Protein AF-A0A538CJ94-F1 (afdb_monomer)

Solvent-accessible surface area (backbone atoms only — not comparable to full-atom values): 4391 Å² total; per-residue (Å²): 99,44,80,47,75,57,95,82,35,31,38,34,44,29,35,18,31,42,79,56,58,92,85,45,76,93,54,80,71,41,70,73,86,54,67,77,52,52,81,40,35,89,35,41,70,29,39,46,72,88,56,91,50,51,64,27,46,57,28,43,75,56,52,48,64,65,42,31,90,91,44,62,53,56,109

Sequence (75 aa):
MTVVEYDGRIVVVDVGLRFPTAEMVGIDLVLPDFSYLRERADDIEGIVVTHGHEDHLGALPFIVRQLGKDNVPPI

Mean predicted aligned error: 2.58 Å

pLDDT: mean 95.66, std 4.32, range [73.56, 98.5]

Nearest PDB structures (foldseek):
  6k6w-assembly2_B  TM=9.669E-01  e=1.018E-05  Staphylococcus epidermidis ATCC 12228
  7wnt-assembly1_A  TM=9.737E-01  e=1.639E-05  Mycobacterium tuberculosis H37Rv
  4xww-assembly1_B  TM=9.385E-01  e=1.531E-05  Deinococcus radiodurans
  3bk1-assembly1_A  TM=9.701E-01  e=1.029E-04  Thermus thermophilus HB27
  3t3o-assembly1_A  TM=9.725E-01  e=1.101E-04  Thermus thermophilus HB27

Secondary structure (DSSP, 8-state):
-EEEEETTEEEEE----BPPPTTSTT---BPPP-HHHHTTGGGEEEEE---SSHHHHTTHHHHHHHH-TT-----

Structure (mmCIF, N/CA/C/O backbone):
data_AF-A0A538CJ94-F1
#
_entry.id   AF-A0A538CJ94-F1
#
loop_
_atom_site.group_PDB
_atom_site.id
_atom_site.type_symbol
_atom_site.label_atom_id
_atom_site.label_alt_id
_atom_site.label_comp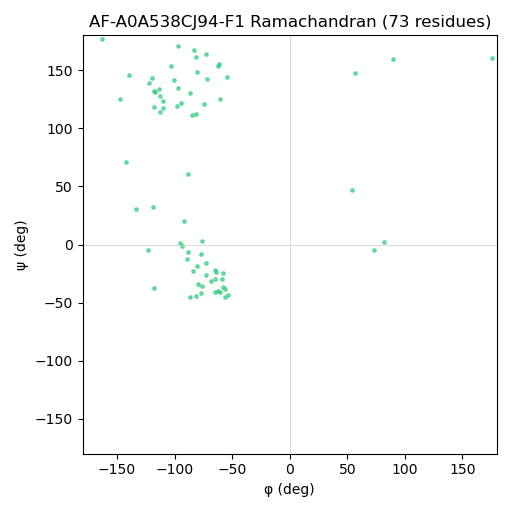_id
_atom_site.label_asym_id
_atom_site.label_entity_id
_atom_site.label_seq_id
_atom_site.pdbx_PDB_ins_code
_atom_site.Cartn_x
_atom_site.Cartn_y
_atom_site.Cartn_z
_atom_site.occupancy
_atom_site.B_iso_or_equiv
_atom_site.auth_seq_id
_atom_site.auth_comp_id
_atom_site.auth_asym_id
_atom_site.auth_atom_id
_atom_site.pdbx_PDB_model_num
ATOM 1 N N . MET A 1 1 ? -4.503 -1.012 -6.017 1.00 96.19 1 MET A N 1
ATOM 2 C CA . MET A 1 1 ? -5.100 -0.684 -4.711 1.00 96.19 1 MET A CA 1
ATOM 3 C C . MET A 1 1 ? -6.459 -0.076 -4.943 1.00 96.19 1 MET A C 1
ATOM 5 O O . MET A 1 1 ? -6.545 0.937 -5.630 1.00 96.19 1 MET A O 1
ATOM 9 N N . THR A 1 2 ? -7.486 -0.702 -4.384 1.00 98.19 2 THR A N 1
ATOM 10 C CA . THR A 1 2 ? -8.864 -0.210 -4.409 1.00 98.19 2 THR A CA 1
ATOM 11 C C . THR A 1 2 ? -9.349 -0.057 -2.976 1.00 98.19 2 THR A C 1
ATOM 13 O O . THR A 1 2 ? -9.075 -0.911 -2.140 1.00 98.19 2 THR A O 1
ATOM 16 N N . VAL A 1 3 ? -10.067 1.024 -2.689 1.00 98.06 3 VAL A N 1
ATOM 17 C CA . VAL A 1 3 ? -10.654 1.287 -1.372 1.00 98.06 3 VAL A CA 1
ATOM 18 C C . VAL A 1 3 ? -12.168 1.211 -1.502 1.00 98.06 3 VAL A C 1
ATOM 20 O O . VAL A 1 3 ? -12.747 1.869 -2.367 1.00 98.06 3 VAL A O 1
ATOM 23 N N . VAL A 1 4 ? -12.798 0.406 -0.652 1.00 98.38 4 VAL A N 1
ATOM 24 C CA . VAL A 1 4 ? -14.250 0.342 -0.501 1.00 98.38 4 VAL A CA 1
ATOM 25 C C . VAL A 1 4 ? -14.596 0.943 0.852 1.00 98.38 4 VAL A C 1
ATOM 27 O O . VAL A 1 4 ? -14.174 0.434 1.887 1.00 98.38 4 VAL A O 1
ATOM 30 N N . GLU A 1 5 ? -15.358 2.030 0.831 1.00 98.19 5 GLU A N 1
ATOM 31 C CA . GLU A 1 5 ? -15.807 2.728 2.031 1.00 98.19 5 GLU A CA 1
ATOM 32 C C . GLU A 1 5 ? -17.325 2.603 2.185 1.00 98.19 5 GLU A C 1
ATOM 34 O O . GLU A 1 5 ? -18.079 2.830 1.235 1.00 98.19 5 GLU A O 1
ATOM 39 N N . TYR A 1 6 ? -17.773 2.274 3.397 1.00 98.19 6 TYR A N 1
ATOM 40 C CA . TYR A 1 6 ? -19.183 2.279 3.767 1.00 98.19 6 TYR A CA 1
ATOM 41 C C . TYR A 1 6 ? -19.338 2.651 5.242 1.00 98.19 6 TYR A C 1
ATOM 43 O O . TYR A 1 6 ? -18.762 1.998 6.106 1.00 98.19 6 TYR A O 1
ATOM 51 N N . ASP A 1 7 ? -20.146 3.676 5.532 1.00 97.81 7 ASP A N 1
ATOM 52 C CA . ASP A 1 7 ? -20.469 4.083 6.910 1.00 97.81 7 ASP A CA 1
ATOM 53 C C . ASP A 1 7 ? -19.213 4.345 7.769 1.00 97.81 7 ASP A C 1
ATOM 55 O O . ASP A 1 7 ? -19.060 3.819 8.869 1.00 97.81 7 ASP A O 1
ATOM 59 N N . GLY A 1 8 ? -18.255 5.093 7.207 1.00 97.38 8 GLY A N 1
ATOM 60 C CA . GLY A 1 8 ? -16.990 5.436 7.865 1.00 97.38 8 GLY A CA 1
ATOM 61 C C . GLY A 1 8 ? -15.980 4.292 7.980 1.00 97.38 8 GLY A C 1
ATOM 62 O O . GLY A 1 8 ? -14.860 4.545 8.399 1.00 97.38 8 GLY A O 1
ATOM 63 N N . ARG A 1 9 ? -16.331 3.069 7.570 1.00 98.19 9 ARG A N 1
ATOM 64 C CA . ARG A 1 9 ? -15.468 1.884 7.628 1.00 98.19 9 ARG A CA 1
ATOM 65 C C . ARG A 1 9 ? -14.843 1.590 6.276 1.00 98.19 9 ARG A C 1
ATOM 67 O O . ARG A 1 9 ? -15.499 1.727 5.239 1.00 98.19 9 ARG A O 1
ATOM 74 N N . ILE A 1 10 ? -13.587 1.162 6.291 1.00 98.44 10 ILE A N 1
ATOM 75 C CA . ILE A 1 10 ? -12.775 0.953 5.096 1.00 98.44 10 ILE A CA 1
ATOM 76 C C . ILE A 1 10 ? -12.376 -0.516 4.967 1.00 98.44 10 ILE A C 1
ATOM 78 O O . ILE A 1 10 ? -11.831 -1.114 5.891 1.00 98.44 10 ILE A O 1
ATOM 82 N N . VAL A 1 11 ? -12.555 -1.069 3.768 1.00 98.31 11 VAL A N 1
ATOM 83 C CA . VAL A 1 11 ? -11.877 -2.291 3.324 1.00 98.31 11 VAL A CA 1
ATOM 84 C C . VAL A 1 11 ? -10.992 -1.953 2.132 1.00 98.31 11 VAL A C 1
ATOM 86 O O . VAL A 1 11 ? -11.4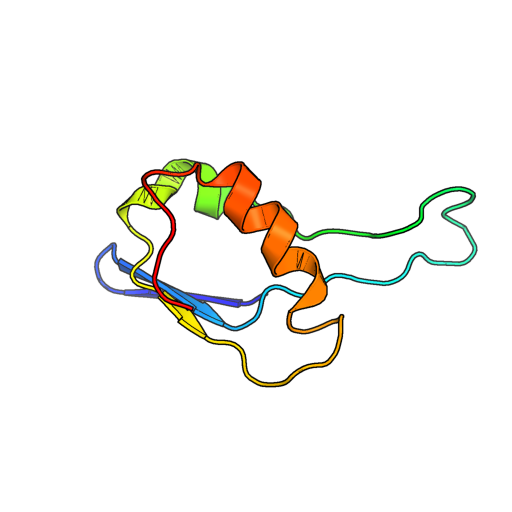31 -1.318 1.170 1.00 98.31 11 VAL A O 1
ATOM 89 N N . VAL A 1 12 ? -9.739 -2.394 2.179 1.00 98.25 12 VAL A N 1
ATOM 90 C CA . VAL A 1 12 ? -8.804 -2.268 1.056 1.00 98.25 12 VAL A CA 1
ATOM 91 C C . VAL A 1 12 ? -8.800 -3.573 0.269 1.00 98.25 12 VAL A C 1
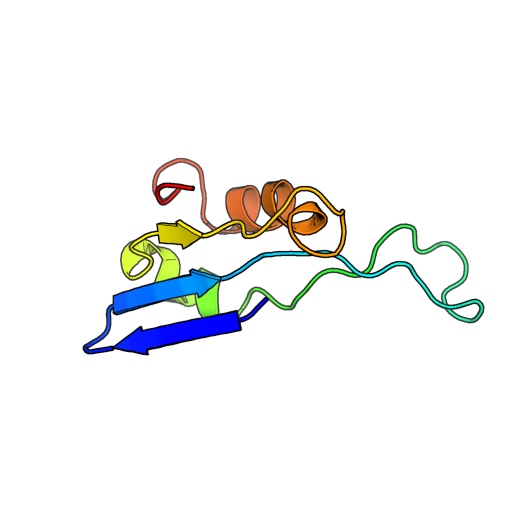ATOM 93 O O . VAL A 1 12 ? -8.719 -4.645 0.856 1.00 98.25 12 VAL A O 1
ATOM 96 N N . VAL A 1 13 ? -8.869 -3.499 -1.057 1.00 98.50 13 VAL A N 1
ATOM 97 C CA . VAL A 1 13 ? -8.703 -4.649 -1.954 1.00 98.50 13 VAL A CA 1
ATOM 98 C C . VAL A 1 13 ? -7.419 -4.456 -2.745 1.00 98.50 13 VAL A C 1
ATOM 100 O O . VAL A 1 13 ? -7.317 -3.529 -3.558 1.00 98.50 13 VAL A O 1
ATOM 103 N N . ASP A 1 14 ? -6.464 -5.346 -2.491 1.00 98.38 14 ASP A N 1
ATOM 104 C CA . ASP A 1 14 ? -5.092 -5.338 -2.986 1.00 98.38 14 ASP A CA 1
ATOM 105 C C . ASP A 1 14 ? -4.298 -4.063 -2.660 1.00 98.38 14 ASP A C 1
ATOM 107 O O . ASP A 1 14 ? -4.783 -2.932 -2.640 1.00 98.38 14 ASP A O 1
ATOM 111 N N . VAL A 1 15 ? -2.998 -4.229 -2.473 1.00 97.75 15 VAL A N 1
ATOM 112 C CA . VAL A 1 15 ? -2.044 -3.136 -2.286 1.00 97.75 15 VAL A CA 1
ATOM 113 C C . VAL A 1 15 ? -0.749 -3.495 -3.001 1.00 97.75 15 VAL A C 1
ATOM 115 O O . VAL A 1 15 ? 0.280 -3.839 -2.425 1.00 97.75 15 VAL A O 1
ATOM 118 N N . GLY A 1 16 ? -0.841 -3.463 -4.323 1.00 97.81 16 GLY A N 1
ATOM 119 C CA . GLY A 1 16 ? 0.269 -3.731 -5.217 1.00 97.81 16 GLY A CA 1
ATOM 120 C C . GLY A 1 16 ? 1.206 -2.560 -5.432 1.00 97.81 16 GLY A C 1
ATOM 121 O O . GLY A 1 16 ? 0.852 -1.398 -5.216 1.00 97.81 16 GLY A O 1
ATOM 122 N N . LEU A 1 17 ? 2.395 -2.896 -5.917 1.00 97.50 17 LEU A N 1
ATOM 123 C CA . LEU A 1 17 ? 3.342 -1.941 -6.481 1.00 97.50 17 LEU A CA 1
ATOM 124 C C . LEU A 1 17 ? 3.227 -1.905 -8.007 1.00 97.50 17 LEU A C 1
ATOM 126 O O . LEU A 1 17 ? 2.584 -2.747 -8.627 1.00 97.50 17 LEU A O 1
ATOM 130 N N . ARG A 1 18 ? 3.902 -0.945 -8.629 1.00 97.31 18 ARG A N 1
ATOM 131 C CA . ARG A 1 18 ? 4.151 -0.946 -10.068 1.00 97.31 18 ARG A CA 1
ATOM 132 C C . ARG A 1 18 ? 5.656 -0.967 -10.320 1.00 97.31 18 ARG A C 1
ATOM 134 O O . ARG A 1 18 ? 6.419 -0.307 -9.614 1.00 97.31 18 ARG A O 1
ATOM 141 N N . PHE A 1 19 ? 6.073 -1.684 -11.360 1.00 96.94 19 PHE A N 1
ATOM 142 C CA . PHE A 1 19 ? 7.437 -1.588 -11.869 1.00 96.94 19 PHE A CA 1
ATOM 143 C C . PHE A 1 19 ? 7.677 -0.244 -12.591 1.00 96.94 19 PHE A C 1
ATOM 145 O O . PHE A 1 19 ? 6.780 0.266 -13.276 1.00 96.94 19 PHE A O 1
ATOM 152 N N . PRO A 1 20 ? 8.872 0.347 -12.443 1.00 97.31 20 PRO A N 1
ATOM 153 C CA . PRO A 1 20 ? 9.243 1.616 -13.067 1.00 97.31 20 PRO A CA 1
ATOM 154 C C . PRO A 1 20 ? 9.217 1.536 -14.601 1.00 97.31 20 PRO A C 1
ATOM 156 O O . PRO A 1 20 ? 9.410 0.474 -15.195 1.00 97.31 20 PRO A O 1
ATOM 159 N N . THR A 1 21 ? 8.995 2.673 -15.264 1.00 97.25 21 THR A N 1
ATOM 160 C CA . THR A 1 21 ? 9.176 2.783 -16.722 1.00 97.25 21 THR A CA 1
ATOM 161 C C . THR A 1 21 ? 10.641 3.046 -17.072 1.00 97.25 21 THR A C 1
ATOM 163 O O . THR A 1 21 ? 11.440 3.413 -16.215 1.00 97.25 21 THR A O 1
ATOM 166 N N . ALA A 1 22 ? 10.996 2.915 -18.354 1.00 97.06 22 ALA A N 1
ATOM 167 C CA . ALA A 1 22 ? 12.360 3.158 -18.840 1.00 97.06 22 ALA A CA 1
ATOM 168 C C . ALA A 1 22 ? 12.886 4.582 -18.552 1.00 97.06 22 ALA A C 1
ATOM 170 O O . ALA A 1 22 ? 14.093 4.791 -18.477 1.00 97.06 22 ALA A O 1
ATOM 171 N N . GLU A 1 23 ? 11.990 5.556 -18.381 1.00 97.88 23 GLU A N 1
ATOM 172 C CA . GLU A 1 23 ? 12.323 6.953 -1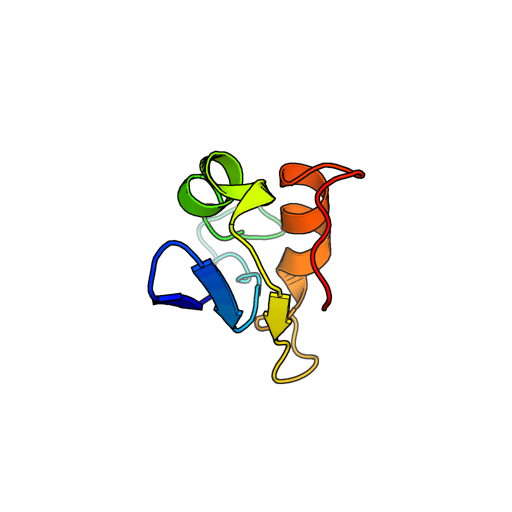8.075 1.00 97.88 23 GLU A CA 1
ATOM 173 C C . GLU A 1 23 ? 12.639 7.176 -16.584 1.00 97.88 23 GLU A C 1
ATOM 175 O O . GLU A 1 23 ? 13.278 8.163 -16.223 1.00 97.88 23 GLU A O 1
ATOM 180 N N . MET A 1 24 ? 12.228 6.256 -15.706 1.00 97.56 24 MET A N 1
ATOM 181 C CA . MET A 1 24 ? 12.412 6.344 -14.253 1.00 9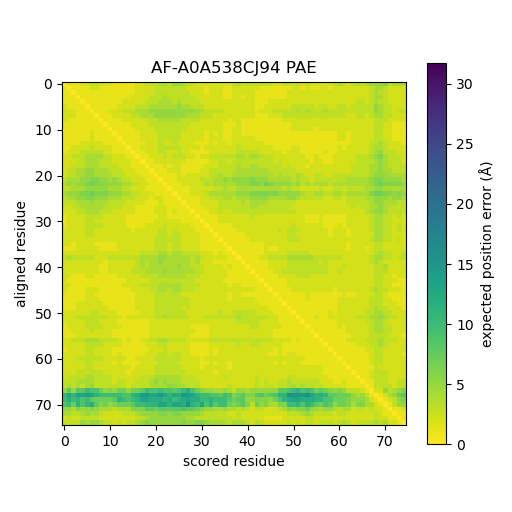7.56 24 MET A CA 1
ATOM 182 C C . MET A 1 24 ? 13.764 5.745 -13.837 1.00 97.56 24 MET A C 1
ATOM 184 O O . MET A 1 24 ? 13.836 4.768 -13.092 1.00 97.56 24 MET A O 1
ATOM 188 N N . VAL A 1 25 ? 14.853 6.320 -14.351 1.00 97.25 25 VAL A N 1
ATOM 189 C CA . VAL A 1 25 ? 16.216 5.813 -14.134 1.00 97.25 25 VAL A CA 1
ATOM 190 C C . VAL A 1 25 ? 16.575 5.812 -12.644 1.00 97.25 25 VAL A C 1
ATOM 192 O O . VAL A 1 25 ? 16.511 6.844 -11.980 1.00 97.25 25 VAL A O 1
ATOM 195 N N . GLY A 1 26 ? 16.993 4.649 -12.132 1.00 97.44 26 GLY A N 1
ATOM 196 C CA . GLY A 1 26 ? 17.419 4.464 -10.740 1.00 97.44 26 GLY A CA 1
ATOM 197 C C . GLY A 1 26 ? 16.284 4.262 -9.730 1.00 97.44 26 GLY A C 1
ATOM 198 O O . GLY A 1 26 ? 16.564 4.134 -8.543 1.00 97.44 26 GLY A O 1
ATOM 199 N N . ILE A 1 27 ? 15.023 4.230 -10.174 1.00 97.81 27 ILE A N 1
ATOM 200 C CA . ILE A 1 27 ? 13.880 3.865 -9.331 1.00 97.81 27 ILE A CA 1
ATOM 201 C C . ILE A 1 27 ? 13.705 2.348 -9.362 1.00 97.81 27 ILE A C 1
ATOM 203 O O . ILE A 1 27 ? 13.643 1.775 -10.443 1.00 97.81 27 ILE A O 1
ATOM 207 N N . ASP A 1 28 ? 13.575 1.713 -8.195 1.00 96.56 28 ASP A N 1
ATOM 208 C CA . ASP A 1 28 ? 13.322 0.269 -8.099 1.00 96.56 28 ASP A CA 1
ATOM 209 C C . ASP A 1 28 ? 11.825 -0.063 -8.164 1.00 96.56 28 ASP A C 1
ATOM 211 O O . ASP A 1 28 ? 11.415 -0.976 -8.876 1.00 96.56 28 ASP A O 1
ATOM 215 N N . LEU A 1 29 ? 10.999 0.686 -7.424 1.00 97.38 29 LEU A N 1
ATOM 216 C CA . LEU A 1 29 ? 9.571 0.420 -7.233 1.00 97.38 29 LEU A CA 1
ATOM 217 C C . LEU A 1 29 ? 8.760 1.720 -7.260 1.00 97.38 29 LEU A C 1
ATOM 219 O O . LEU A 1 29 ? 9.202 2.748 -6.746 1.00 97.38 29 LEU A O 1
ATOM 223 N N . VAL A 1 30 ? 7.535 1.653 -7.782 1.00 97.56 30 VAL A N 1
ATOM 224 C CA . VAL A 1 30 ? 6.535 2.725 -7.690 1.00 97.56 30 VAL A CA 1
ATOM 225 C C . VAL A 1 30 ? 5.409 2.267 -6.765 1.00 97.56 30 VAL A C 1
ATOM 227 O O . VAL A 1 30 ? 4.796 1.225 -6.995 1.00 97.56 30 VAL A O 1
ATOM 230 N N . LEU A 1 31 ? 5.143 3.039 -5.711 1.00 97.44 31 LEU A N 1
ATOM 231 C CA . LEU A 1 31 ? 4.145 2.713 -4.688 1.00 97.44 31 LEU A CA 1
ATOM 232 C C . LEU A 1 31 ? 2.860 3.541 -4.868 1.00 97.44 31 LEU A C 1
ATOM 234 O O . LEU A 1 31 ? 2.929 4.652 -5.401 1.00 97.44 31 LEU A O 1
ATOM 238 N N . PRO A 1 32 ? 1.699 3.038 -4.408 1.00 96.44 32 PRO A N 1
ATOM 239 C CA . PRO A 1 32 ? 0.490 3.844 -4.279 1.00 96.44 32 PRO A CA 1
ATOM 240 C C . PRO A 1 32 ? 0.683 5.006 -3.298 1.00 96.44 32 PRO A C 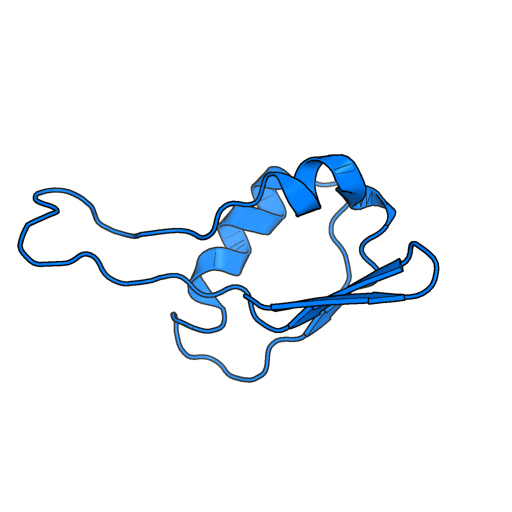1
ATOM 242 O O . PRO A 1 32 ? 1.484 4.923 -2.366 1.00 96.44 32 PRO A O 1
ATOM 245 N N . ASP A 1 33 ? -0.104 6.067 -3.468 1.00 95.44 33 ASP A N 1
ATOM 246 C CA . ASP A 1 33 ? -0.235 7.099 -2.441 1.00 95.44 33 ASP A CA 1
ATOM 247 C C . ASP A 1 33 ? -1.099 6.577 -1.284 1.00 95.44 33 ASP A C 1
ATOM 249 O O . ASP A 1 33 ? -2.258 6.203 -1.472 1.00 95.44 33 ASP A O 1
ATOM 253 N N . PHE A 1 34 ? -0.525 6.554 -0.083 1.00 95.44 34 PHE A N 1
ATOM 254 C CA . PHE A 1 34 ? -1.190 6.079 1.130 1.00 95.44 34 PHE A CA 1
ATOM 255 C C . PHE A 1 34 ? -1.832 7.198 1.953 1.00 95.44 34 PHE A C 1
ATOM 257 O O . PHE A 1 34 ? -2.386 6.910 3.012 1.00 95.44 34 PHE A O 1
ATOM 264 N N . SER A 1 35 ? -1.767 8.458 1.509 1.00 95.00 35 SER A N 1
ATOM 265 C CA . SER A 1 35 ? -2.193 9.616 2.308 1.00 95.00 35 SER A CA 1
ATOM 266 C C . SER A 1 35 ? -3.626 9.481 2.837 1.00 95.00 35 SER A C 1
ATOM 268 O O . SER A 1 35 ? -3.849 9.684 4.028 1.00 95.00 35 SER A O 1
ATOM 270 N N . TYR A 1 36 ? -4.563 9.020 1.998 1.00 95.50 36 TYR A N 1
ATOM 271 C CA . TYR A 1 36 ? -5.961 8.789 2.388 1.00 95.50 36 TYR A CA 1
ATOM 272 C C . TYR A 1 36 ? -6.115 7.751 3.516 1.00 95.50 36 TYR A C 1
ATOM 274 O O . TYR A 1 36 ? -6.915 7.942 4.425 1.00 95.50 36 TYR A O 1
ATOM 282 N N . LEU A 1 37 ? -5.339 6.661 3.479 1.00 95.38 37 LEU A N 1
ATOM 283 C CA . LEU A 1 37 ? -5.421 5.583 4.473 1.00 95.38 37 LEU A CA 1
ATOM 284 C C . LEU A 1 37 ? -4.683 5.943 5.766 1.00 95.38 37 LEU A C 1
ATOM 286 O O . LEU A 1 37 ? -5.122 5.575 6.849 1.00 95.38 37 LEU A O 1
ATOM 290 N N . ARG A 1 38 ? -3.581 6.695 5.673 1.00 92.50 38 ARG A N 1
ATOM 291 C CA . ARG A 1 38 ? -2.774 7.106 6.832 1.00 92.50 38 ARG A CA 1
ATOM 292 C C . ARG A 1 38 ? -3.561 7.977 7.811 1.00 92.50 38 ARG A C 1
ATOM 294 O O . ARG A 1 38 ? -3.402 7.834 9.015 1.00 92.50 38 ARG A O 1
ATOM 301 N N . GLU A 1 39 ? -4.391 8.882 7.301 1.00 92.75 39 GLU A N 1
ATOM 302 C CA . GLU A 1 39 ? -5.215 9.781 8.126 1.00 92.75 39 GLU A CA 1
ATOM 303 C C . GLU A 1 39 ? -6.445 9.083 8.728 1.00 92.75 39 GLU A C 1
ATOM 305 O O . GLU A 1 39 ? -7.123 9.659 9.574 1.00 92.75 39 GLU A O 1
ATOM 310 N N . ARG A 1 40 ? -6.708 7.839 8.312 1.00 94.50 40 ARG A N 1
ATOM 311 C CA . ARG A 1 40 ? -7.882 7.036 8.670 1.00 94.50 40 ARG A CA 1
ATOM 312 C C . ARG A 1 40 ? -7.511 5.613 9.078 1.00 94.50 40 ARG A C 1
ATOM 314 O O . ARG A 1 40 ? -8.262 4.677 8.832 1.00 94.50 40 ARG A O 1
ATOM 321 N N . ALA A 1 41 ? -6.329 5.437 9.664 1.00 93.62 41 ALA A N 1
ATOM 322 C CA . ALA A 1 41 ? -5.799 4.114 9.985 1.00 93.62 41 ALA A CA 1
ATOM 323 C C . ALA A 1 41 ? -6.755 3.296 10.873 1.00 93.62 41 ALA A C 1
ATOM 325 O O . ALA A 1 41 ? -6.920 2.101 10.645 1.00 93.62 41 ALA A O 1
ATOM 326 N N . ASP A 1 42 ? -7.421 3.959 11.822 1.00 94.56 42 ASP A N 1
ATOM 327 C CA . ASP A 1 42 ? -8.355 3.335 12.769 1.00 94.56 42 ASP A CA 1
ATOM 328 C C . ASP A 1 42 ? -9.689 2.913 12.122 1.00 94.56 42 ASP A C 1
ATOM 330 O O . ASP A 1 42 ? -10.421 2.108 12.691 1.00 94.56 42 ASP A O 1
ATOM 334 N N . ASP A 1 43 ? -9.995 3.422 10.924 1.00 96.38 43 ASP A N 1
ATOM 335 C CA . ASP A 1 43 ? -11.218 3.105 10.181 1.00 96.38 43 ASP A CA 1
ATOM 336 C C . ASP A 1 43 ? -11.054 1.865 9.274 1.00 96.38 43 ASP A C 1
ATOM 338 O O . ASP A 1 43 ? -12.014 1.437 8.624 1.00 96.38 43 ASP A O 1
ATOM 342 N N . ILE A 1 44 ? -9.838 1.311 9.159 1.00 97.19 44 ILE A N 1
ATOM 343 C CA . ILE A 1 44 ? -9.530 0.185 8.267 1.00 97.19 44 ILE A CA 1
ATOM 344 C C . ILE A 1 44 ? -9.870 -1.137 8.959 1.00 97.19 44 ILE A C 1
ATOM 346 O O . ILE A 1 44 ? -9.182 -1.584 9.870 1.00 97.19 44 ILE A O 1
ATOM 350 N N . GLU A 1 45 ? -10.895 -1.815 8.454 1.00 97.75 45 GLU A N 1
ATOM 351 C CA . GLU A 1 45 ? -11.391 -3.088 8.987 1.00 97.75 45 GLU A CA 1
ATOM 352 C C . GLU A 1 45 ? -10.608 -4.300 8.453 1.00 97.75 45 GLU A C 1
ATOM 354 O O . GLU A 1 45 ? -10.607 -5.372 9.058 1.00 97.75 45 GLU A O 1
ATOM 359 N N . GLY A 1 46 ? -9.951 -4.161 7.297 1.00 97.31 46 GLY A N 1
ATOM 360 C CA . GLY A 1 46 ? -9.200 -5.251 6.679 1.00 97.31 46 GLY A CA 1
ATOM 361 C C . GLY A 1 46 ? -8.606 -4.919 5.313 1.00 97.31 46 GLY A C 1
ATOM 362 O O . GLY A 1 46 ? -9.047 -3.997 4.618 1.00 97.31 46 GLY A O 1
ATOM 363 N N . ILE A 1 47 ? -7.613 -5.712 4.914 1.00 98.06 47 ILE A N 1
ATOM 364 C CA . ILE A 1 47 ? -7.005 -5.697 3.582 1.00 98.06 47 ILE A CA 1
ATOM 365 C C . ILE A 1 47 ? -7.240 -7.063 2.942 1.00 98.06 47 ILE A C 1
ATOM 367 O O . ILE A 1 47 ? -6.757 -8.063 3.437 1.00 98.06 47 ILE A O 1
ATOM 371 N N . VAL A 1 48 ? -7.949 -7.122 1.821 1.00 98.50 48 VAL A N 1
ATOM 372 C CA . VAL A 1 48 ? -8.178 -8.363 1.076 1.00 98.50 48 VAL A CA 1
ATOM 373 C C . VAL A 1 48 ? -7.130 -8.491 -0.023 1.00 98.50 48 VAL A C 1
ATOM 375 O O . VAL A 1 48 ? -7.053 -7.628 -0.898 1.00 98.50 48 VAL A O 1
ATOM 378 N N . VAL A 1 49 ? -6.360 -9.581 -0.007 1.00 98.19 49 VAL A N 1
ATOM 379 C CA . VAL A 1 49 ? -5.409 -9.926 -1.076 1.00 98.19 49 VAL A CA 1
ATOM 380 C C . VAL A 1 49 ? -6.047 -10.933 -2.029 1.00 98.19 49 VAL A C 1
ATOM 382 O O . VAL A 1 49 ? -6.404 -12.041 -1.630 1.00 98.19 49 VAL A O 1
ATOM 385 N N . THR A 1 50 ? -6.185 -10.565 -3.301 1.00 98.31 50 THR A N 1
ATOM 386 C CA . THR A 1 50 ? -6.830 -11.420 -4.307 1.00 98.31 50 THR A CA 1
ATOM 387 C C . THR A 1 50 ? -5.920 -12.551 -4.780 1.00 98.31 50 THR A C 1
ATOM 389 O O . THR A 1 50 ? -6.382 -13.680 -4.945 1.00 98.31 50 THR A O 1
ATOM 392 N N . HIS A 1 51 ? -4.632 -12.267 -5.003 1.00 98.44 51 HIS A N 1
ATOM 393 C CA . HIS A 1 51 ? -3.606 -13.248 -5.361 1.00 98.44 51 HIS A CA 1
ATOM 394 C C . HIS A 1 51 ? -2.180 -12.707 -5.142 1.00 98.44 51 HIS A C 1
ATOM 396 O O . HIS A 1 51 ? -1.979 -11.562 -4.750 1.00 98.44 51 HIS A O 1
ATOM 402 N N . GLY A 1 52 ? -1.179 -13.561 -5.380 1.00 97.69 52 GLY A N 1
ATOM 403 C CA . GLY A 1 52 ? 0.215 -13.344 -4.984 1.00 97.69 52 GLY A CA 1
ATOM 404 C C . GLY A 1 52 ? 1.138 -12.655 -5.996 1.00 97.69 52 GLY A C 1
ATOM 405 O O . GLY A 1 52 ? 2.346 -12.829 -5.870 1.00 97.69 52 GLY A O 1
ATOM 406 N N . HIS A 1 53 ? 0.632 -11.926 -6.994 1.00 98.44 53 HIS A N 1
ATOM 407 C CA . HIS A 1 53 ? 1.506 -11.137 -7.877 1.00 98.44 53 HIS A CA 1
ATOM 408 C C . HIS A 1 53 ? 1.910 -9.806 -7.230 1.00 98.44 53 HIS A C 1
ATOM 410 O O . HIS A 1 53 ? 1.138 -9.214 -6.472 1.00 98.44 53 HIS A O 1
ATOM 416 N N . GLU A 1 54 ? 3.110 -9.301 -7.528 1.00 98.06 54 GLU A N 1
ATOM 417 C CA . GLU A 1 54 ? 3.649 -8.081 -6.914 1.00 98.06 54 GLU A CA 1
ATOM 418 C C . GLU A 1 54 ? 2.766 -6.842 -7.141 1.00 98.06 54 GLU A C 1
ATOM 420 O O . GLU A 1 54 ? 2.676 -5.969 -6.275 1.00 98.06 54 GLU A O 1
ATOM 425 N N . ASP A 1 55 ? 2.041 -6.778 -8.252 1.00 98.06 55 ASP A N 1
ATOM 426 C CA . ASP A 1 55 ? 1.062 -5.729 -8.543 1.00 98.06 55 ASP A CA 1
ATOM 427 C C . ASP A 1 55 ? -0.268 -5.873 -7.777 1.00 98.06 55 ASP A C 1
ATOM 429 O O . ASP A 1 55 ? -1.143 -5.012 -7.894 1.00 98.06 55 ASP A O 1
ATOM 433 N N . HIS A 1 56 ? -0.377 -6.878 -6.900 1.00 98.31 56 HIS A N 1
ATOM 434 C CA . HIS A 1 56 ? -1.496 -7.089 -5.976 1.00 98.31 56 HIS A CA 1
ATOM 435 C C . HIS A 1 56 ? -1.094 -7.033 -4.492 1.00 98.31 56 HIS A C 1
ATOM 437 O O . HIS A 1 56 ? -1.830 -6.447 -3.700 1.00 98.31 56 HIS A O 1
ATOM 443 N N . LEU A 1 57 ? 0.080 -7.546 -4.098 1.00 97.50 57 LEU A N 1
ATOM 444 C CA . LEU A 1 57 ? 0.539 -7.502 -2.691 1.00 97.50 57 LEU A CA 1
ATOM 445 C C . LEU A 1 57 ? 1.894 -6.819 -2.455 1.00 97.50 57 LEU A C 1
ATOM 447 O O . LEU A 1 57 ? 2.315 -6.665 -1.310 1.00 97.50 57 LEU A O 1
ATOM 451 N N . GLY A 1 58 ? 2.607 -6.412 -3.504 1.00 97.75 58 GLY A N 1
ATOM 452 C CA . GLY A 1 58 ? 3.995 -5.954 -3.391 1.00 97.75 58 GLY A CA 1
ATOM 453 C C . GLY A 1 58 ? 4.183 -4.675 -2.570 1.00 97.75 58 GLY A C 1
ATOM 454 O O . GLY A 1 58 ? 5.265 -4.450 -2.029 1.00 97.75 58 GLY A O 1
ATOM 455 N N . ALA A 1 59 ? 3.141 -3.853 -2.415 1.00 97.81 59 ALA A N 1
ATOM 456 C CA . ALA A 1 59 ? 3.184 -2.657 -1.580 1.00 97.81 59 ALA A CA 1
ATOM 457 C C . ALA A 1 59 ? 2.683 -2.894 -0.135 1.00 97.81 59 ALA A C 1
ATOM 459 O O . ALA A 1 59 ? 2.760 -1.984 0.695 1.00 97.81 59 ALA A O 1
ATOM 460 N N . LEU A 1 60 ? 2.253 -4.116 0.211 1.00 96.31 60 LEU A N 1
ATOM 461 C CA . LEU A 1 60 ? 1.744 -4.478 1.541 1.00 96.31 60 LEU A CA 1
ATOM 462 C C . LEU A 1 60 ? 2.736 -4.175 2.685 1.00 96.31 60 LEU A C 1
ATOM 464 O O . LEU A 1 60 ? 2.338 -3.541 3.664 1.00 96.31 60 LEU A O 1
ATOM 468 N N . PRO A 1 61 ? 4.043 -4.502 2.586 1.00 95.06 61 PRO A N 1
ATOM 469 C CA . PRO A 1 61 ? 4.993 -4.170 3.651 1.00 95.06 61 PRO A CA 1
ATOM 470 C C . PRO A 1 61 ? 5.173 -2.660 3.859 1.00 95.06 61 PRO A C 1
ATOM 472 O O . PRO A 1 61 ? 5.593 -2.229 4.933 1.00 95.06 61 PRO A O 1
ATOM 475 N N . PHE A 1 62 ? 4.893 -1.848 2.836 1.00 96.06 62 PHE A N 1
ATOM 476 C CA . PHE A 1 62 ? 5.059 -0.398 2.883 1.00 96.06 62 PHE A CA 1
ATOM 477 C C . PHE A 1 62 ? 3.867 0.269 3.562 1.00 96.06 62 PHE A C 1
ATOM 479 O O . PHE A 1 62 ? 4.082 1.104 4.439 1.00 96.06 62 PHE A O 1
ATOM 486 N N . ILE A 1 63 ? 2.636 -0.136 3.232 1.00 94.75 63 ILE A N 1
ATOM 487 C CA . ILE A 1 63 ? 1.444 0.395 3.905 1.00 94.75 63 ILE A CA 1
ATOM 488 C C . ILE A 1 63 ? 1.411 -0.001 5.386 1.00 94.75 63 ILE A C 1
ATOM 490 O O . ILE A 1 63 ? 1.169 0.856 6.228 1.00 94.75 63 ILE A O 1
ATOM 494 N N . VAL A 1 64 ? 1.775 -1.241 5.737 1.00 93.44 64 VAL A N 1
ATOM 495 C CA . VAL A 1 64 ? 1.839 -1.685 7.144 1.00 93.44 64 VAL A CA 1
ATOM 496 C C . VAL A 1 64 ? 2.803 -0.814 7.964 1.00 93.44 64 VAL A C 1
ATOM 498 O O . VAL A 1 64 ? 2.523 -0.473 9.110 1.00 93.44 64 VAL A O 1
ATOM 501 N N . ARG A 1 65 ? 3.925 -0.376 7.373 1.00 92.31 65 ARG A N 1
ATOM 502 C CA . ARG A 1 65 ? 4.851 0.569 8.026 1.00 92.31 65 ARG A CA 1
ATOM 503 C C . ARG A 1 65 ? 4.265 1.973 8.187 1.00 92.31 65 ARG A C 1
ATOM 505 O O . ARG A 1 65 ? 4.646 2.655 9.132 1.00 92.31 65 ARG A O 1
ATOM 512 N N . GLN A 1 66 ? 3.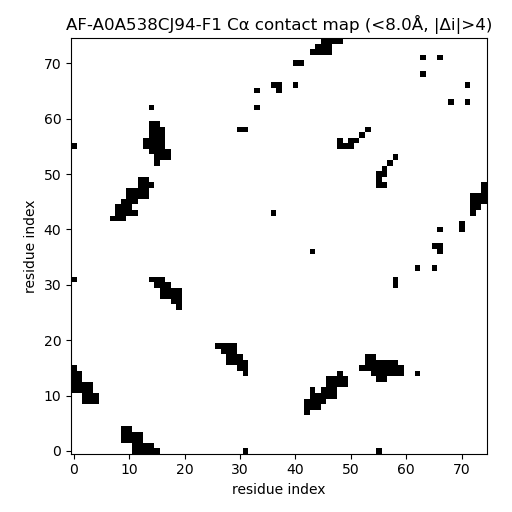395 2.406 7.274 1.00 91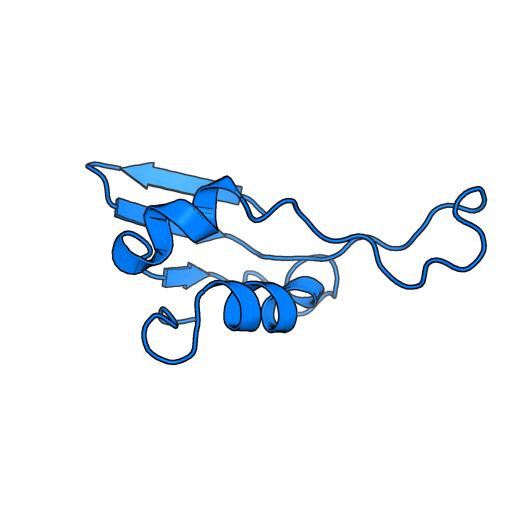.19 66 GLN A N 1
ATOM 513 C CA . GLN A 1 66 ? 2.746 3.721 7.321 1.00 91.19 66 GLN A CA 1
ATOM 514 C C . GLN A 1 66 ? 1.614 3.778 8.352 1.00 91.19 66 GLN A C 1
ATOM 516 O O . GLN A 1 66 ? 1.453 4.812 8.991 1.00 91.19 66 GLN A O 1
ATOM 521 N N . LEU A 1 67 ? 0.862 2.685 8.533 1.00 90.94 67 LEU A N 1
ATOM 522 C CA . LEU A 1 67 ? -0.232 2.608 9.513 1.00 90.94 67 LEU A CA 1
ATOM 523 C C . LEU A 1 67 ? 0.278 2.523 10.962 1.00 90.94 67 LEU A C 1
ATOM 525 O O . LEU A 1 67 ? -0.393 2.981 11.879 1.00 90.94 67 LEU A O 1
ATOM 529 N N . GLY A 1 68 ? 1.491 2.002 11.172 1.00 84.69 68 GLY A N 1
ATOM 530 C CA . GLY A 1 68 ? 2.075 1.829 12.503 1.00 84.69 68 GLY A CA 1
ATOM 531 C C . GLY A 1 68 ? 1.732 0.473 13.127 1.00 84.69 68 GLY A C 1
ATOM 532 O O . GLY A 1 68 ? 0.801 -0.209 12.711 1.00 84.69 68 GLY A O 1
ATOM 533 N N . LYS A 1 69 ? 2.532 0.040 14.113 1.00 73.56 69 LYS A N 1
ATOM 534 C CA . LYS A 1 69 ? 2.468 -1.328 14.669 1.00 73.56 69 LYS A CA 1
ATOM 535 C C . LYS A 1 69 ? 1.160 -1.655 15.387 1.00 73.56 69 LYS A C 1
ATOM 537 O O . LYS A 1 69 ? 0.782 -2.821 15.408 1.00 73.56 69 LYS A O 1
ATOM 542 N N . ASP A 1 70 ? 0.513 -0.651 15.964 1.00 79.75 70 ASP A N 1
ATOM 543 C CA . ASP A 1 70 ? -0.683 -0.839 16.788 1.00 79.75 70 ASP A CA 1
ATOM 544 C C . ASP A 1 70 ? -1.979 -0.802 15.957 1.00 79.75 70 ASP A C 1
ATOM 546 O O . ASP A 1 70 ? -3.015 -1.260 16.427 1.00 79.75 70 ASP A O 1
ATOM 550 N N . ASN A 1 71 ? -1.894 -0.353 14.696 1.00 82.62 71 ASN A N 1
ATOM 551 C CA . ASN A 1 71 ? -3.028 -0.139 13.791 1.00 82.62 71 ASN A CA 1
ATOM 552 C C . ASN A 1 71 ? -2.926 -1.014 12.530 1.00 82.62 71 ASN A C 1
ATOM 554 O O . ASN A 1 71 ? -3.303 -0.600 11.434 1.00 82.62 71 ASN A O 1
ATOM 558 N N . VAL A 1 72 ? -2.345 -2.211 12.653 1.00 89.19 72 VAL A N 1
ATOM 559 C CA . VAL A 1 72 ? -2.275 -3.156 11.532 1.00 89.19 72 VAL A CA 1
ATOM 560 C C . VAL A 1 72 ? -3.608 -3.905 11.439 1.00 89.19 72 VAL A C 1
ATOM 562 O O . VAL A 1 72 ? -3.905 -4.694 12.341 1.00 89.19 72 VAL A O 1
ATOM 565 N N . PRO A 1 73 ? -4.407 -3.698 10.377 1.00 92.12 73 PRO A N 1
ATOM 566 C CA . PRO A 1 73 ? -5.662 -4.415 10.204 1.00 92.12 73 PRO A CA 1
ATOM 567 C C . PRO A 1 73 ? -5.405 -5.884 9.817 1.00 92.12 73 PRO A C 1
ATO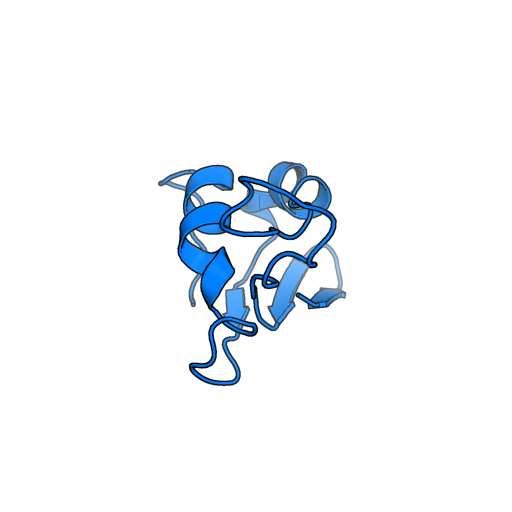M 569 O O . PRO A 1 73 ? -4.302 -6.226 9.374 1.00 92.12 73 PRO A O 1
ATOM 572 N N . PRO A 1 74 ? -6.413 -6.766 9.930 1.00 95.44 74 PRO A N 1
ATOM 573 C CA . PRO A 1 74 ? -6.367 -8.104 9.342 1.00 95.44 74 PRO A CA 1
ATOM 574 C C . PRO A 1 74 ? -6.066 -8.070 7.831 1.00 95.44 74 PRO A C 1
ATOM 576 O O . PRO A 1 74 ? -6.527 -7.166 7.129 1.00 95.44 74 PRO A O 1
ATOM 579 N N . ILE A 1 75 ? -5.314 -9.064 7.341 1.00 94.12 75 ILE A N 1
ATOM 580 C CA . ILE A 1 75 ? -4.914 -9.242 5.931 1.00 94.12 75 ILE A CA 1
ATOM 581 C C . ILE A 1 75 ? -5.351 -10.629 5.452 1.00 94.12 75 ILE A C 1
ATOM 583 O O . ILE A 1 75 ? -5.082 -11.591 6.209 1.00 94.12 75 ILE A O 1
#

Foldseek 3Di:
DDWDDDPLAIEAFFFAWDQDDPVPPPDGIHGDDCPVCLVSLQRYQYYHQPDDDRRGHVCVVVNQVSSDDVSRHYD

Radius of gyration: 12.96 Å; Cα contacts (8 Å, |Δi|>4): 122; chains: 1; bounding box: 38×23×36 Å